Protein AF-A0A969VRT8-F1 (afdb_monomer)

Structure (mmCIF, N/CA/C/O backbone):
data_AF-A0A969VRT8-F1
#
_entry.id   AF-A0A969VRT8-F1
#
loop_
_atom_site.group_PDB
_atom_site.id
_atom_site.type_symbol
_atom_site.label_atom_id
_atom_site.label_alt_id
_atom_site.label_comp_id
_atom_site.label_asym_id
_atom_site.label_entity_id
_atom_site.label_seq_id
_atom_site.pdbx_PDB_ins_code
_atom_site.Cartn_x
_atom_site.Cartn_y
_atom_site.Cartn_z
_atom_site.occupancy
_atom_site.B_iso_or_equiv
_atom_site.auth_seq_id
_atom_site.auth_comp_id
_atom_site.auth_asym_id
_atom_site.auth_atom_id
_atom_site.pdbx_PDB_model_num
ATOM 1 N N . MET A 1 1 ? 3.383 -35.081 -17.272 1.00 32.47 1 MET A N 1
ATOM 2 C CA . MET A 1 1 ? 4.482 -34.788 -16.328 1.00 32.47 1 MET A CA 1
ATOM 3 C C . MET A 1 1 ? 4.441 -33.289 -16.042 1.00 32.47 1 MET A C 1
ATOM 5 O O . MET A 1 1 ? 4.721 -32.514 -16.944 1.00 32.47 1 MET A O 1
ATOM 9 N N . ARG A 1 2 ? 3.941 -32.863 -14.875 1.00 34.00 2 ARG A N 1
ATOM 10 C CA . ARG A 1 2 ? 3.867 -31.440 -14.493 1.00 34.00 2 ARG A CA 1
ATOM 11 C C . ARG A 1 2 ? 5.159 -31.090 -13.755 1.00 34.00 2 ARG A C 1
ATOM 13 O O . ARG A 1 2 ? 5.357 -31.563 -12.642 1.00 34.00 2 ARG A O 1
ATOM 20 N N . SER A 1 3 ? 6.045 -30.322 -14.385 1.00 33.59 3 SER A N 1
ATOM 21 C CA . SER A 1 3 ? 7.252 -29.800 -13.741 1.00 33.59 3 SER A CA 1
ATOM 22 C C . SER A 1 3 ? 6.872 -28.632 -12.835 1.00 33.59 3 SER A C 1
ATOM 24 O O . SER A 1 3 ? 6.578 -27.529 -13.295 1.00 33.59 3 SER A O 1
ATOM 26 N N . GLN A 1 4 ? 6.839 -28.907 -11.539 1.00 39.00 4 GLN A N 1
ATOM 27 C CA . GLN A 1 4 ? 6.718 -27.924 -10.476 1.00 39.00 4 GLN A CA 1
ATOM 28 C C . GLN A 1 4 ? 8.102 -27.272 -10.304 1.00 39.00 4 GLN A C 1
ATOM 30 O O . GLN A 1 4 ? 9.037 -27.941 -9.876 1.00 39.00 4 GLN A O 1
ATOM 35 N N . PHE A 1 5 ? 8.259 -25.995 -10.665 1.00 33.94 5 PHE A N 1
ATOM 36 C CA . PHE A 1 5 ? 9.435 -25.189 -10.307 1.00 33.94 5 PHE A CA 1
ATOM 37 C C . PHE A 1 5 ? 9.037 -24.238 -9.166 1.00 33.94 5 PHE A C 1
ATOM 39 O O . PHE A 1 5 ? 8.479 -23.180 -9.450 1.00 33.94 5 PHE A O 1
ATOM 46 N N . PRO A 1 6 ? 9.260 -24.572 -7.877 1.00 44.91 6 PRO A N 1
ATOM 47 C CA . PRO A 1 6 ? 8.555 -23.879 -6.799 1.00 44.91 6 PRO A CA 1
ATOM 48 C C . PRO A 1 6 ? 9.265 -22.653 -6.194 1.00 44.91 6 PRO A C 1
ATOM 50 O O . PRO A 1 6 ? 8.789 -22.169 -5.180 1.00 44.91 6 PRO A O 1
ATOM 53 N N . HIS A 1 7 ? 10.384 -22.135 -6.727 1.00 42.50 7 HIS A N 1
ATOM 54 C CA . HIS A 1 7 ? 11.169 -21.114 -5.988 1.00 42.50 7 HIS A CA 1
ATOM 55 C C . HIS A 1 7 ? 11.740 -19.935 -6.808 1.00 42.50 7 HIS A C 1
ATOM 57 O O . HIS A 1 7 ? 12.296 -19.011 -6.222 1.00 42.50 7 HIS A O 1
ATOM 63 N N . ALA A 1 8 ? 11.585 -19.905 -8.139 1.00 48.16 8 ALA A N 1
ATOM 64 C CA . ALA A 1 8 ? 12.187 -18.861 -8.989 1.00 48.16 8 ALA A CA 1
ATOM 65 C C . ALA A 1 8 ? 11.243 -17.698 -9.361 1.00 48.16 8 ALA A C 1
ATOM 67 O O . ALA A 1 8 ? 11.710 -16.644 -9.791 1.00 48.16 8 ALA A O 1
ATOM 68 N N . ALA A 1 9 ? 9.926 -17.868 -9.200 1.00 56.84 9 ALA A N 1
ATOM 69 C CA . ALA A 1 9 ? 8.931 -16.934 -9.737 1.00 56.84 9 ALA A CA 1
ATOM 70 C C . ALA A 1 9 ? 9.034 -15.517 -9.133 1.00 56.84 9 ALA A C 1
ATOM 72 O O . ALA A 1 9 ? 8.934 -14.541 -9.870 1.00 56.84 9 ALA A O 1
ATOM 73 N N . GLY A 1 10 ? 9.333 -15.422 -7.829 1.00 59.56 10 GLY A N 1
ATOM 74 C CA . GLY A 1 10 ? 9.473 -14.162 -7.085 1.00 59.56 10 GLY A CA 1
ATOM 75 C C . GLY A 1 10 ? 10.577 -13.232 -7.587 1.00 59.56 10 GLY A C 1
ATOM 76 O O . GLY A 1 10 ? 10.382 -12.030 -7.763 1.00 59.56 10 GLY A O 1
ATOM 77 N N . TYR A 1 11 ? 11.754 -13.809 -7.827 1.00 67.56 11 TYR A N 1
ATOM 78 C CA . TYR A 1 11 ? 12.948 -13.071 -8.237 1.00 67.56 11 TYR A CA 1
ATOM 79 C C . TYR A 1 11 ? 12.983 -12.809 -9.744 1.00 67.56 11 TYR A C 1
ATOM 81 O O . TYR A 1 11 ? 13.504 -11.784 -10.171 1.00 67.56 11 TYR A O 1
ATOM 89 N N . ALA A 1 12 ? 12.419 -13.703 -10.564 1.00 70.44 12 ALA A N 1
ATOM 90 C CA . ALA A 1 12 ? 12.396 -13.528 -12.015 1.00 70.44 12 ALA A CA 1
ATOM 91 C C . ALA A 1 12 ? 11.570 -12.300 -12.433 1.00 70.44 12 ALA A C 1
ATOM 93 O O . ALA A 1 12 ? 12.048 -11.486 -13.223 1.00 70.44 12 ALA A O 1
ATOM 94 N N . ALA A 1 13 ? 10.372 -12.132 -11.859 1.00 77.38 13 ALA A N 1
ATOM 95 C CA . ALA A 1 13 ? 9.522 -10.973 -12.129 1.00 77.38 13 ALA A CA 1
ATOM 96 C C . ALA A 1 13 ? 10.169 -9.667 -11.640 1.00 77.38 13 ALA A C 1
ATOM 98 O O . ALA A 1 13 ? 10.204 -8.681 -12.374 1.00 77.38 13 ALA A O 1
ATOM 99 N N . GLY A 1 14 ? 10.758 -9.675 -10.440 1.00 77.19 14 GLY A N 1
ATOM 100 C CA . GLY A 1 14 ? 11.454 -8.503 -9.910 1.00 77.19 14 GLY A CA 1
ATOM 101 C C . GLY A 1 14 ? 12.690 -8.101 -10.719 1.00 77.19 14 GLY A C 1
ATOM 102 O O . GLY A 1 14 ? 12.876 -6.922 -11.018 1.00 77.19 14 GLY A O 1
ATOM 103 N N . ASN A 1 15 ? 13.496 -9.072 -11.161 1.00 74.44 15 ASN A N 1
ATOM 104 C CA . ASN A 1 15 ? 14.657 -8.818 -12.018 1.00 74.44 15 ASN A CA 1
ATOM 105 C C . ASN A 1 15 ? 14.256 -8.277 -13.393 1.00 74.44 15 ASN A C 1
ATOM 107 O O . ASN A 1 15 ? 14.921 -7.380 -13.911 1.00 74.44 15 ASN A O 1
ATOM 111 N N . LEU A 1 16 ? 13.162 -8.789 -13.965 1.00 76.56 16 LEU A N 1
ATOM 112 C CA . LEU A 1 16 ? 12.609 -8.269 -15.211 1.00 76.56 16 LEU A CA 1
ATOM 113 C C . LEU A 1 16 ? 12.204 -6.801 -15.047 1.00 76.56 16 LEU A C 1
ATOM 115 O O . L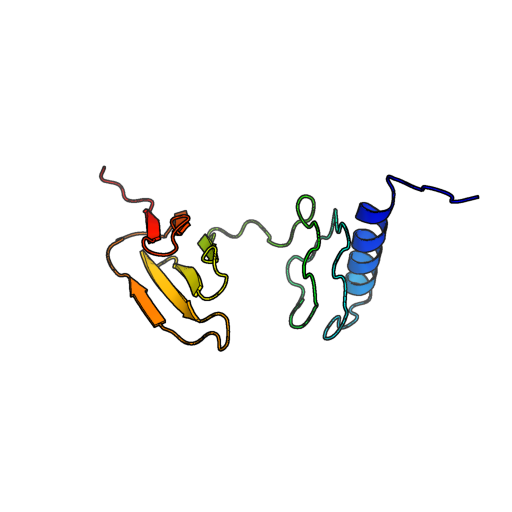EU A 1 16 ? 12.627 -5.966 -15.840 1.00 76.56 16 LEU A O 1
ATOM 119 N N . ILE A 1 17 ? 11.461 -6.469 -13.990 1.00 78.00 17 ILE A N 1
ATOM 120 C CA . ILE A 1 17 ? 11.042 -5.088 -13.711 1.00 78.00 17 ILE A CA 1
ATOM 121 C C . ILE A 1 17 ? 12.258 -4.170 -13.515 1.00 78.00 17 ILE A C 1
ATOM 123 O O . ILE A 1 17 ? 12.313 -3.102 -14.121 1.00 78.00 17 ILE A O 1
ATOM 127 N N . ASN A 1 18 ? 13.270 -4.595 -12.751 1.00 75.69 18 ASN A N 1
ATOM 128 C CA . ASN A 1 18 ? 14.505 -3.822 -12.564 1.00 75.69 18 ASN A CA 1
ATOM 129 C C . ASN A 1 18 ? 15.233 -3.550 -13.889 1.00 75.69 18 ASN A C 1
ATOM 131 O O . ASN A 1 18 ? 15.731 -2.444 -14.102 1.00 75.69 18 ASN A O 1
ATOM 135 N N . LEU A 1 19 ? 15.288 -4.536 -14.790 1.00 74.94 19 LEU A N 1
ATOM 136 C CA . LEU A 1 19 ? 15.903 -4.366 -16.105 1.00 74.94 19 LEU A CA 1
ATOM 137 C C . LEU A 1 19 ? 15.116 -3.368 -16.961 1.00 74.94 19 LEU A C 1
ATOM 139 O O . LEU A 1 19 ? 15.715 -2.480 -17.562 1.00 74.94 19 LEU A O 1
ATOM 143 N N . LEU A 1 20 ? 13.784 -3.468 -16.988 1.00 79.81 20 LEU A N 1
ATOM 144 C CA . LEU A 1 20 ? 12.933 -2.525 -17.722 1.00 79.81 20 LEU A CA 1
ATOM 145 C C . LEU A 1 20 ? 13.103 -1.089 -17.194 1.00 79.81 20 LEU A C 1
ATOM 147 O O . LEU A 1 20 ? 13.217 -0.149 -17.982 1.00 79.81 20 LEU A O 1
ATOM 151 N N . ILE A 1 21 ? 13.223 -0.939 -15.872 1.00 77.81 21 ILE A N 1
ATOM 152 C CA . ILE A 1 21 ? 13.547 0.328 -15.206 1.00 77.81 21 ILE A CA 1
ATOM 153 C C . ILE A 1 21 ? 14.920 0.862 -15.653 1.00 77.81 21 ILE A C 1
ATOM 155 O O . ILE A 1 21 ? 15.024 2.029 -16.033 1.00 77.81 21 ILE A O 1
ATOM 159 N N . GLN A 1 22 ? 15.973 0.033 -15.653 1.00 71.12 22 GLN A N 1
ATOM 160 C CA . GLN A 1 22 ? 17.316 0.437 -16.107 1.00 71.12 22 GLN A CA 1
ATOM 161 C C . GLN A 1 22 ? 17.336 0.853 -17.581 1.00 71.12 22 GLN A C 1
ATOM 163 O O . GLN A 1 22 ? 18.045 1.789 -17.955 1.00 71.12 22 GLN A O 1
ATOM 168 N N . LEU A 1 23 ? 16.530 0.185 -18.406 1.00 74.44 23 LEU A N 1
ATOM 169 C CA . LEU A 1 23 ? 16.345 0.505 -19.820 1.00 74.44 23 LEU A CA 1
ATOM 170 C C . LEU A 1 23 ? 15.459 1.742 -20.048 1.00 74.44 23 LEU A C 1
ATOM 172 O O . LEU A 1 23 ? 15.287 2.147 -21.196 1.00 74.44 23 LEU A O 1
ATOM 176 N N . LYS A 1 24 ? 14.933 2.363 -18.981 1.00 78.94 24 LYS A N 1
ATOM 177 C CA . LYS A 1 24 ? 14.020 3.517 -19.025 1.00 78.94 24 LYS A CA 1
ATOM 178 C C . LYS A 1 24 ? 12.763 3.251 -19.861 1.00 78.94 24 LYS A C 1
ATOM 180 O O . LYS A 1 24 ? 12.259 4.154 -20.527 1.00 78.94 24 LYS A O 1
ATOM 185 N N . ILE A 1 25 ? 12.279 2.012 -19.839 1.00 77.00 25 ILE A N 1
ATOM 186 C CA . ILE A 1 25 ? 11.033 1.629 -20.501 1.00 77.00 25 ILE A CA 1
ATOM 187 C C . ILE A 1 25 ? 9.866 2.139 -19.655 1.00 77.00 25 ILE A C 1
ATOM 189 O O . ILE A 1 25 ? 9.840 1.934 -18.441 1.00 77.00 25 ILE A O 1
ATOM 193 N N . ASP A 1 26 ? 8.909 2.802 -20.300 1.00 82.00 26 ASP A N 1
ATOM 194 C CA . ASP A 1 26 ? 7.651 3.172 -19.659 1.00 82.00 26 ASP A CA 1
ATOM 195 C C . ASP A 1 26 ? 6.827 1.907 -19.394 1.00 82.00 26 ASP A C 1
ATOM 197 O O . ASP A 1 26 ? 6.525 1.142 -20.310 1.00 82.00 26 ASP A O 1
ATOM 201 N N . LEU A 1 27 ? 6.503 1.676 -18.124 1.00 80.62 27 LEU A N 1
ATOM 202 C CA . LEU A 1 27 ? 5.756 0.503 -17.679 1.00 80.62 27 LEU A CA 1
ATOM 20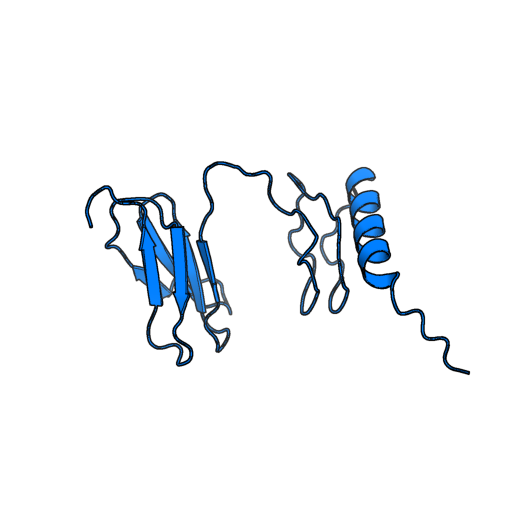3 C C . LEU A 1 27 ? 4.240 0.742 -17.677 1.00 80.62 27 LEU A C 1
ATOM 205 O O . LEU A 1 27 ? 3.488 -0.153 -17.295 1.00 80.62 27 LEU A O 1
ATOM 209 N N . ASN A 1 28 ? 3.761 1.920 -18.084 1.00 83.50 28 ASN A N 1
ATOM 210 C CA . ASN A 1 28 ? 2.333 2.216 -18.108 1.00 83.50 28 ASN A CA 1
ATOM 211 C C . ASN A 1 28 ? 1.541 1.157 -18.905 1.00 83.50 28 ASN A C 1
ATOM 213 O O . ASN A 1 28 ? 1.865 0.845 -20.050 1.00 83.50 28 ASN A O 1
ATOM 217 N N . GLY A 1 29 ? 0.509 0.578 -18.283 1.00 77.94 29 GLY A N 1
ATOM 218 C CA . GLY A 1 29 ? -0.320 -0.465 -18.892 1.00 77.94 29 GLY A CA 1
ATOM 219 C C . GLY A 1 29 ? 0.246 -1.888 -18.803 1.00 77.94 29 GLY A C 1
ATOM 220 O O . GLY A 1 29 ? -0.414 -2.817 -19.265 1.00 77.94 29 GLY A O 1
ATOM 221 N N . TYR A 1 30 ? 1.424 -2.092 -18.201 1.00 82.25 30 TYR A N 1
ATOM 222 C CA . TYR A 1 30 ? 1.957 -3.433 -17.955 1.00 82.25 30 TYR A CA 1
ATOM 223 C C . TYR A 1 30 ? 1.208 -4.123 -16.811 1.00 82.25 30 TYR A C 1
ATOM 225 O O . TYR A 1 30 ? 0.882 -3.507 -15.792 1.00 82.25 30 TYR A O 1
ATOM 233 N N . ASP A 1 31 ? 0.978 -5.427 -16.972 1.00 81.75 31 ASP A N 1
ATOM 234 C CA . ASP A 1 31 ? 0.302 -6.265 -15.986 1.00 81.75 31 ASP A CA 1
ATOM 235 C C . ASP A 1 31 ? 1.267 -7.260 -15.335 1.00 81.75 31 ASP A C 1
ATOM 237 O O . ASP A 1 31 ? 1.814 -8.146 -15.993 1.00 81.75 31 ASP A O 1
ATOM 241 N N . PHE A 1 32 ? 1.461 -7.104 -14.027 1.00 84.00 32 PHE A N 1
ATOM 242 C CA . PHE A 1 32 ? 2.234 -8.000 -13.174 1.00 84.00 32 PHE A CA 1
ATOM 243 C C . PHE A 1 32 ? 1.375 -8.609 -12.055 1.00 84.00 32 PHE A C 1
ATOM 245 O O . PHE A 1 32 ? 1.910 -8.974 -11.005 1.00 84.00 32 PHE A O 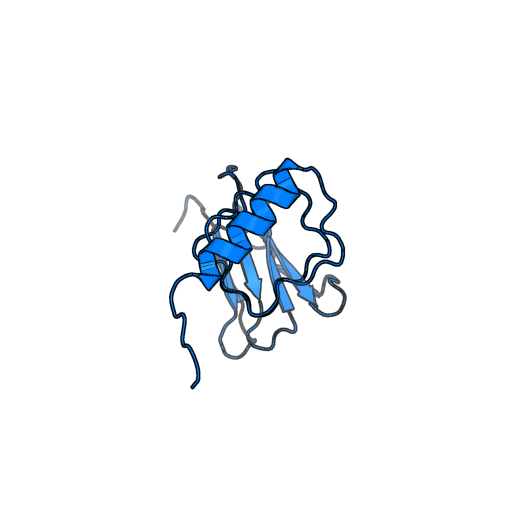1
ATOM 252 N N . SER A 1 33 ? 0.055 -8.695 -12.242 1.00 78.50 33 SER A N 1
ATOM 253 C CA . SER A 1 33 ? -0.867 -9.300 -11.278 1.00 78.50 33 SER A CA 1
ATOM 254 C C . SER A 1 33 ? -0.561 -10.780 -11.009 1.00 78.50 33 SER A C 1
ATOM 256 O O . SER A 1 33 ? -0.047 -11.497 -11.868 1.00 78.50 33 SER A O 1
ATOM 258 N N . TYR A 1 34 ? -0.874 -11.249 -9.798 1.00 78.94 34 TYR A N 1
ATOM 259 C CA . TYR A 1 34 ? -0.669 -12.635 -9.336 1.00 78.94 34 TYR A CA 1
ATOM 260 C C . TYR A 1 34 ? 0.786 -13.133 -9.336 1.00 78.94 34 TYR A C 1
ATOM 262 O O . TYR A 1 34 ? 1.034 -14.336 -9.206 1.00 78.94 34 TYR A O 1
ATOM 270 N N . LEU A 1 35 ? 1.763 -12.234 -9.462 1.00 81.50 35 LEU A N 1
ATOM 271 C CA . LEU A 1 35 ? 3.177 -12.584 -9.394 1.00 81.50 35 LEU A CA 1
ATOM 272 C C . LEU A 1 35 ? 3.722 -12.330 -7.992 1.00 81.50 35 LEU A C 1
ATOM 274 O O . LEU A 1 35 ? 3.435 -11.317 -7.359 1.00 81.50 35 LEU A O 1
ATOM 278 N N . SER A 1 36 ? 4.587 -13.218 -7.515 1.00 81.62 36 SER A N 1
ATOM 279 C CA . SER A 1 36 ? 5.541 -12.815 -6.487 1.00 81.62 36 SER A CA 1
ATOM 280 C C . SER A 1 36 ? 6.556 -11.884 -7.151 1.00 81.62 36 SER A C 1
ATOM 282 O O . SER A 1 36 ? 7.131 -12.230 -8.181 1.00 81.62 36 SER A O 1
ATOM 284 N N . ILE A 1 37 ? 6.748 -10.692 -6.597 1.00 82.00 37 ILE A N 1
ATOM 285 C CA . ILE A 1 37 ? 7.623 -9.653 -7.141 1.00 82.00 37 ILE A CA 1
ATOM 286 C C . ILE A 1 37 ? 8.528 -9.190 -6.013 1.00 82.00 37 ILE A C 1
ATOM 288 O O . ILE A 1 37 ? 8.161 -8.375 -5.161 1.00 82.00 37 ILE A O 1
ATOM 292 N N . TRP A 1 38 ? 9.732 -9.739 -5.996 1.00 82.88 38 TRP A N 1
ATOM 293 C CA . TRP A 1 38 ? 10.704 -9.517 -4.935 1.00 82.88 38 TRP A CA 1
ATOM 294 C C . TRP A 1 38 ? 11.934 -8.790 -5.469 1.00 82.88 38 TRP A C 1
ATOM 296 O O . TRP A 1 38 ? 12.296 -8.952 -6.631 1.00 82.88 38 TRP A O 1
ATOM 306 N N . GLN A 1 39 ? 12.603 -8.0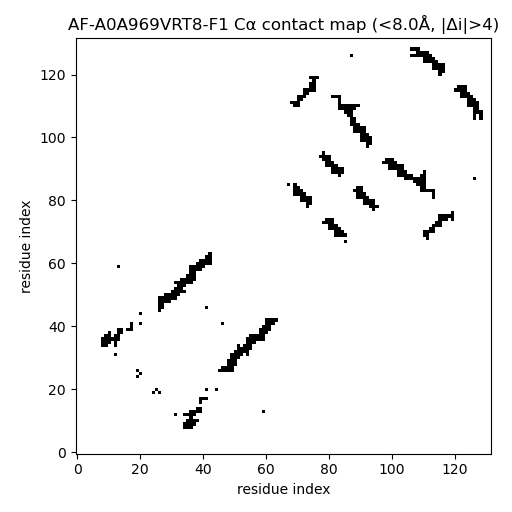26 -4.602 1.00 75.75 39 GLN A N 1
ATOM 307 C CA . GLN A 1 39 ? 13.850 -7.328 -4.918 1.00 75.75 39 GLN A CA 1
ATOM 308 C C . GLN A 1 39 ? 13.723 -6.273 -6.037 1.00 75.75 39 GLN A C 1
ATOM 310 O O . GLN A 1 39 ? 14.702 -5.950 -6.709 1.00 75.75 39 GLN A O 1
ATOM 315 N N . VAL A 1 40 ? 12.535 -5.698 -6.237 1.00 78.12 40 VAL A N 1
ATOM 316 C CA . VAL A 1 40 ? 12.389 -4.497 -7.072 1.00 78.12 40 VAL A CA 1
ATOM 317 C C . VAL A 1 40 ? 12.933 -3.286 -6.316 1.00 78.12 40 VAL A C 1
ATOM 319 O O . VAL A 1 40 ? 12.590 -3.084 -5.149 1.00 78.12 40 VAL A O 1
ATOM 322 N N . TYR A 1 41 ? 13.763 -2.487 -6.989 1.00 69.31 41 TYR A N 1
ATOM 323 C CA . TYR A 1 41 ? 14.263 -1.199 -6.504 1.00 69.31 41 TYR A CA 1
ATOM 324 C C . TYR A 1 41 ? 13.719 -0.091 -7.407 1.00 69.31 41 TYR A C 1
ATOM 326 O O . TYR A 1 41 ? 14.343 0.289 -8.394 1.00 69.31 41 TYR A O 1
ATOM 334 N N . SER A 1 42 ? 12.535 0.423 -7.083 1.00 64.19 42 SER A N 1
ATOM 335 C CA . SER A 1 42 ? 11.814 1.387 -7.930 1.00 64.19 42 SER A CA 1
ATOM 336 C C . SER A 1 42 ? 11.894 2.829 -7.416 1.00 64.19 42 SER A C 1
ATOM 338 O O . SER A 1 42 ? 11.049 3.664 -7.749 1.00 64.19 42 SER A O 1
ATOM 340 N N . ILE A 1 43 ? 12.883 3.136 -6.575 1.00 63.31 43 ILE A N 1
ATOM 341 C CA . ILE A 1 43 ? 13.045 4.458 -5.959 1.00 63.31 43 ILE A CA 1
ATOM 342 C C . ILE A 1 43 ? 13.183 5.518 -7.064 1.00 63.31 43 ILE A C 1
ATOM 344 O O . ILE A 1 43 ? 14.121 5.479 -7.855 1.00 63.31 43 ILE A O 1
ATOM 348 N N . GLY A 1 44 ? 12.241 6.466 -7.117 1.00 60.00 44 GLY A N 1
ATOM 349 C CA . GLY A 1 44 ? 12.234 7.548 -8.109 1.00 60.00 44 GLY A CA 1
ATOM 350 C C . GLY A 1 44 ? 11.714 7.167 -9.502 1.00 60.00 44 GLY A C 1
ATOM 351 O O . GLY A 1 44 ? 11.852 7.963 -10.428 1.00 60.00 44 GLY A O 1
ATOM 352 N N . THR A 1 45 ? 11.110 5.985 -9.671 1.00 64.38 45 THR A N 1
ATOM 353 C CA . THR A 1 45 ? 10.492 5.570 -10.944 1.00 64.38 45 THR A CA 1
ATOM 354 C C . THR A 1 45 ? 8.982 5.749 -10.941 1.00 64.38 45 THR A C 1
ATOM 356 O O . THR A 1 45 ? 8.310 5.534 -9.933 1.00 64.38 45 THR A O 1
ATOM 359 N N . ASN A 1 46 ? 8.444 6.144 -12.094 1.00 66.69 46 ASN A N 1
ATOM 360 C CA . ASN A 1 46 ? 7.011 6.271 -12.283 1.00 66.69 46 ASN A CA 1
ATOM 361 C C . ASN A 1 46 ? 6.410 4.892 -12.595 1.00 66.69 46 ASN A C 1
ATOM 363 O O . ASN A 1 46 ? 6.551 4.395 -13.707 1.00 66.69 46 ASN A O 1
ATOM 367 N N . LEU A 1 47 ? 5.750 4.280 -11.610 1.00 73.62 47 LEU A N 1
ATOM 368 C CA . LEU A 1 47 ? 4.996 3.028 -11.773 1.00 73.62 47 LEU A CA 1
ATOM 369 C C . LEU A 1 47 ? 3.493 3.276 -11.995 1.00 73.62 47 LEU A C 1
ATOM 371 O O . LEU A 1 47 ? 2.665 2.390 -11.784 1.00 73.62 47 LEU A O 1
ATOM 375 N N . HIS A 1 48 ? 3.113 4.499 -12.366 1.00 72.56 48 HIS A N 1
ATOM 376 C CA . HIS A 1 48 ? 1.718 4.853 -12.575 1.00 72.56 48 HIS A CA 1
ATOM 377 C C . HIS A 1 48 ? 1.089 4.006 -13.691 1.00 72.56 48 HIS A C 1
ATOM 379 O O . HIS A 1 48 ? 1.613 3.925 -14.803 1.00 72.56 48 HIS A O 1
ATOM 385 N N . GLY A 1 49 ? -0.069 3.405 -13.404 1.00 70.44 49 GLY A N 1
ATOM 386 C CA . GLY A 1 49 ? -0.804 2.564 -14.354 1.00 70.44 49 GLY A CA 1
ATOM 387 C C . GLY A 1 49 ? -0.222 1.163 -14.560 1.00 70.44 49 GLY A C 1
ATOM 388 O O . GLY A 1 49 ? -0.613 0.494 -15.511 1.00 70.44 49 GLY A O 1
ATOM 389 N N . VAL A 1 50 ? 0.696 0.721 -13.696 1.00 80.62 50 VAL A N 1
ATOM 390 C CA . VAL A 1 50 ? 1.168 -0.668 -13.656 1.00 80.62 50 VAL A CA 1
ATOM 391 C C . VAL A 1 50 ? 0.244 -1.488 -12.754 1.00 80.62 50 VAL A C 1
ATOM 393 O O . VAL A 1 50 ? -0.029 -1.093 -11.617 1.00 80.62 50 VAL A O 1
ATOM 396 N 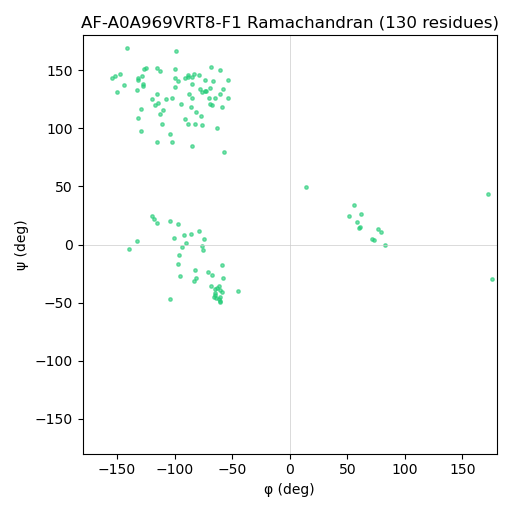N . ASN A 1 51 ? -0.242 -2.631 -13.237 1.00 77.31 51 ASN A N 1
ATOM 397 C CA . ASN A 1 51 ? -1.112 -3.503 -12.450 1.00 77.31 51 ASN A CA 1
ATOM 398 C C . ASN A 1 51 ? -0.287 -4.469 -11.583 1.00 77.31 51 ASN A C 1
ATOM 400 O O . ASN A 1 51 ? 0.436 -5.316 -12.099 1.00 77.31 51 ASN A O 1
ATOM 404 N N . PHE A 1 52 ? -0.443 -4.372 -10.261 1.00 81.50 52 PHE A N 1
ATOM 405 C CA . PHE A 1 52 ? 0.158 -5.280 -9.273 1.00 81.50 52 PHE A CA 1
ATOM 406 C C . PHE A 1 52 ? -0.900 -6.032 -8.445 1.00 81.50 52 PHE A C 1
ATOM 408 O O . PHE A 1 52 ? -0.638 -6.451 -7.316 1.00 81.50 52 PHE A O 1
ATOM 415 N N . ALA A 1 53 ? -2.129 -6.160 -8.956 1.00 75.00 53 ALA A N 1
ATOM 416 C CA . ALA A 1 53 ? -3.223 -6.783 -8.217 1.00 75.00 53 ALA A CA 1
ATOM 417 C C . ALA A 1 53 ? -2.885 -8.225 -7.804 1.00 75.00 53 ALA A C 1
ATOM 419 O O . ALA A 1 53 ? -2.431 -9.029 -8.615 1.00 75.00 53 ALA A O 1
ATOM 420 N N . ASN A 1 54 ? -3.159 -8.574 -6.545 1.00 75.62 54 ASN A N 1
ATOM 421 C CA . ASN A 1 54 ? -2.906 -9.908 -5.983 1.00 75.62 54 ASN A CA 1
ATOM 422 C C . ASN A 1 54 ? -1.434 -10.366 -6.042 1.00 75.62 54 ASN A C 1
ATOM 424 O O . ASN A 1 54 ? -1.161 -11.563 -5.947 1.00 75.62 54 ASN A O 1
ATOM 428 N N . SER A 1 55 ? -0.491 -9.437 -6.206 1.00 79.44 55 SER A N 1
ATOM 429 C CA . SER A 1 55 ? 0.940 -9.735 -6.267 1.00 79.44 55 SER A CA 1
ATOM 430 C C . SER A 1 55 ? 1.588 -9.668 -4.887 1.00 79.44 55 SER A C 1
ATOM 432 O O . SER A 1 55 ? 1.261 -8.810 -4.066 1.00 79.44 55 SER A O 1
ATOM 434 N N . ASP A 1 56 ? 2.540 -10.563 -4.630 1.00 79.25 56 ASP A N 1
ATOM 435 C CA . ASP A 1 56 ? 3.318 -10.551 -3.390 1.00 79.25 56 ASP A CA 1
ATOM 436 C C . ASP A 1 56 ? 4.554 -9.661 -3.549 1.00 79.25 56 ASP A C 1
ATOM 438 O O . ASP A 1 56 ? 5.551 -10.052 -4.155 1.00 79.25 56 ASP A O 1
ATOM 442 N N . LEU A 1 57 ? 4.478 -8.466 -2.966 1.00 80.25 57 LEU A N 1
ATOM 443 C CA . LEU A 1 57 ? 5.512 -7.431 -2.998 1.00 80.25 57 LEU A CA 1
ATOM 444 C C . LEU A 1 57 ? 6.360 -7.381 -1.716 1.00 80.25 57 LEU A C 1
ATOM 446 O O . LEU A 1 57 ? 7.193 -6.487 -1.568 1.00 80.25 57 LEU A O 1
ATOM 450 N N . SER A 1 58 ? 6.166 -8.322 -0.784 1.00 78.38 58 SER A N 1
ATOM 451 C CA . SER A 1 58 ? 6.680 -8.254 0.597 1.00 78.38 58 SER A CA 1
ATOM 452 C C . SER A 1 58 ? 8.204 -8.125 0.731 1.00 78.38 58 SER A C 1
ATOM 454 O O . SER A 1 58 ? 8.696 -7.729 1.786 1.00 78.38 58 SER A O 1
ATOM 456 N N . LYS A 1 59 ? 8.960 -8.440 -0.327 1.00 77.69 59 LYS A N 1
ATOM 457 C CA . LYS A 1 59 ? 10.432 -8.369 -0.365 1.00 77.69 59 LYS A CA 1
ATOM 458 C C . LYS A 1 59 ? 10.977 -7.341 -1.361 1.00 77.69 59 LYS A C 1
ATOM 460 O O . LYS A 1 59 ? 12.126 -7.457 -1.786 1.00 77.69 59 LYS A O 1
ATOM 465 N N . SER A 1 60 ? 10.164 -6.384 -1.788 1.00 75.81 60 SER A N 1
ATOM 466 C CA . SER A 1 60 ? 10.558 -5.322 -2.720 1.00 75.81 60 SER A CA 1
ATOM 467 C C . SER A 1 60 ? 10.562 -3.957 -2.033 1.00 75.81 60 SER A C 1
ATOM 469 O O . SER A 1 60 ? 9.803 -3.723 -1.094 1.00 75.81 60 SER A O 1
ATOM 471 N N . VAL A 1 61 ? 11.435 -3.055 -2.489 1.00 69.19 61 VAL A N 1
ATOM 472 C CA . VAL A 1 61 ? 11.626 -1.725 -1.896 1.00 69.19 61 VAL A CA 1
ATOM 473 C C . VAL A 1 61 ? 11.106 -0.666 -2.863 1.00 69.19 61 VAL A C 1
ATOM 475 O O . VAL A 1 61 ? 11.754 -0.326 -3.853 1.00 69.19 61 VAL A O 1
ATOM 478 N N . PHE A 1 62 ? 9.925 -0.133 -2.551 1.00 64.38 62 PHE A N 1
ATOM 479 C CA . PHE A 1 62 ? 9.248 0.878 -3.372 1.00 64.38 62 PHE A CA 1
ATOM 480 C C . PHE A 1 62 ? 9.485 2.316 -2.905 1.00 64.38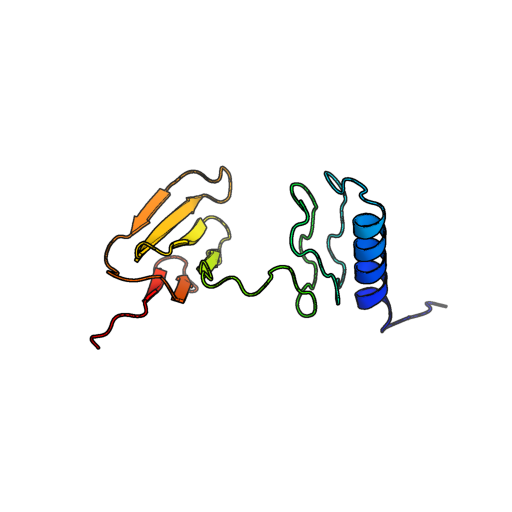 62 PHE A C 1
ATOM 482 O O . PHE A 1 62 ? 9.141 3.257 -3.616 1.00 64.38 62 PHE A O 1
ATOM 489 N N . THR A 1 63 ? 10.093 2.510 -1.734 1.00 53.22 63 THR A N 1
ATOM 490 C CA . THR A 1 63 ? 10.353 3.835 -1.169 1.00 53.22 63 THR A CA 1
ATOM 491 C C . THR A 1 63 ? 11.796 3.923 -0.680 1.00 53.22 63 THR A C 1
ATOM 493 O O . THR A 1 63 ? 12.302 3.032 -0.003 1.00 53.22 63 THR A O 1
ATOM 496 N N . SER A 1 64 ? 12.492 5.009 -1.027 1.00 44.97 64 SER A N 1
ATOM 497 C CA . SER A 1 64 ? 13.608 5.464 -0.199 1.00 44.97 64 SER A CA 1
ATOM 498 C C . SER A 1 64 ? 13.001 5.986 1.089 1.00 44.97 64 SER A C 1
ATOM 500 O O . SER A 1 64 ? 12.027 6.731 1.019 1.00 44.97 64 SER A O 1
ATOM 502 N N . ASN A 1 65 ? 13.569 5.618 2.229 1.00 45.88 65 ASN A N 1
ATOM 503 C CA . ASN A 1 65 ? 13.166 6.050 3.564 1.00 45.88 65 ASN A CA 1
ATOM 504 C C . ASN A 1 65 ? 13.209 7.590 3.668 1.00 45.88 65 ASN A C 1
ATOM 506 O O . ASN A 1 65 ? 14.174 8.169 4.157 1.00 45.88 65 ASN A O 1
ATOM 510 N N . SER A 1 66 ? 12.195 8.279 3.154 1.00 40.88 66 SER A N 1
ATOM 511 C CA . SER A 1 66 ? 12.104 9.732 3.149 1.00 40.88 66 SER A CA 1
ATOM 512 C C . SER A 1 66 ? 11.151 10.130 4.262 1.00 40.88 66 SER A C 1
ATOM 514 O O . SER A 1 66 ? 9.950 10.162 4.035 1.00 40.88 66 SER A O 1
ATOM 516 N N . ASN A 1 67 ? 11.699 10.316 5.467 1.00 44.66 67 ASN A N 1
ATOM 517 C CA . ASN A 1 67 ? 11.228 11.130 6.603 1.00 44.66 67 ASN A CA 1
ATOM 518 C C . ASN A 1 67 ? 9.772 11.656 6.600 1.00 44.66 67 ASN A C 1
ATOM 520 O O . ASN A 1 67 ? 9.511 12.829 6.839 1.00 44.66 67 ASN A O 1
ATOM 524 N N . GLY A 1 68 ? 8.809 10.783 6.344 1.00 53.62 68 GLY A N 1
ATOM 525 C CA . GLY A 1 68 ? 7.508 11.222 5.870 1.00 53.62 68 GLY A CA 1
ATOM 526 C C . GLY A 1 68 ? 6.630 10.054 5.466 1.00 53.62 68 GLY A C 1
ATOM 527 O O . GLY A 1 68 ? 6.022 10.071 4.398 1.00 53.62 68 GLY A O 1
ATOM 528 N N . ALA A 1 69 ? 6.629 9.001 6.282 1.00 52.00 69 ALA A N 1
ATOM 529 C CA . ALA A 1 69 ? 5.757 7.863 6.064 1.00 52.00 69 ALA A CA 1
ATOM 530 C C . ALA A 1 69 ? 4.301 8.332 6.182 1.00 52.00 69 ALA A C 1
ATOM 532 O O . ALA A 1 69 ? 3.785 8.523 7.278 1.00 52.00 69 ALA A O 1
ATOM 533 N N . MET A 1 70 ? 3.651 8.545 5.039 1.00 65.75 70 MET A N 1
ATOM 534 C CA . MET A 1 70 ? 2.201 8.663 4.984 1.00 65.75 70 MET A CA 1
ATOM 535 C C . MET A 1 70 ? 1.629 7.288 5.322 1.00 65.75 70 MET A C 1
ATOM 537 O O . MET A 1 70 ? 1.937 6.301 4.651 1.00 65.75 70 MET A O 1
ATOM 541 N N . SER A 1 71 ? 0.839 7.205 6.389 1.00 74.06 71 SER A N 1
ATOM 542 C CA . SER A 1 71 ? 0.159 5.961 6.739 1.00 74.06 71 SER A CA 1
ATOM 543 C C . SER A 1 71 ? -1.054 5.772 5.832 1.00 74.06 71 SER A C 1
ATOM 545 O O . SER A 1 71 ? -1.814 6.715 5.628 1.00 74.06 71 SER A O 1
ATOM 547 N N . VAL A 1 72 ? -1.252 4.573 5.283 1.00 82.00 72 VAL A N 1
ATOM 548 C CA . VAL A 1 72 ? -2.402 4.263 4.423 1.00 82.00 72 VAL A CA 1
ATOM 549 C C . VAL A 1 72 ? -3.068 2.963 4.853 1.00 82.00 72 VAL A C 1
ATOM 551 O O . VAL A 1 72 ? -2.384 2.004 5.206 1.00 82.00 72 VAL A O 1
ATOM 554 N N . ALA A 1 73 ? -4.398 2.916 4.804 1.00 80.75 73 ALA A N 1
ATOM 555 C CA . ALA A 1 73 ? -5.170 1.706 5.074 1.00 80.75 73 ALA A CA 1
ATOM 556 C C . ALA A 1 73 ? -6.401 1.630 4.174 1.00 80.75 73 ALA A C 1
ATOM 558 O O . ALA A 1 73 ? -7.110 2.619 4.004 1.00 80.75 73 ALA A O 1
ATOM 559 N N . PHE A 1 74 ? -6.681 0.445 3.638 1.00 80.31 74 PHE A N 1
ATOM 560 C CA . PHE A 1 74 ? -7.954 0.156 2.984 1.00 80.31 74 PHE A CA 1
ATOM 561 C C . PHE A 1 74 ? -8.967 -0.343 4.009 1.00 80.31 74 PHE A C 1
ATOM 563 O O . PHE A 1 74 ? -8.609 -1.046 4.958 1.00 80.31 74 PHE A O 1
ATOM 570 N N . SER A 1 75 ? -10.231 0.006 3.803 1.00 82.56 75 SER A N 1
ATOM 571 C CA . SER A 1 75 ? -11.331 -0.612 4.528 1.00 82.56 75 SER A CA 1
ATOM 572 C C . SER A 1 75 ? -11.441 -2.093 4.124 1.00 82.56 75 SER A C 1
ATOM 574 O O . SER A 1 75 ? -11.232 -2.408 2.949 1.00 82.56 75 SER A O 1
ATOM 576 N N . PRO A 1 76 ? -11.729 -3.022 5.051 1.00 76.81 76 PRO A N 1
ATOM 577 C CA . PRO A 1 76 ? -11.989 -4.429 4.740 1.00 76.81 76 PRO A CA 1
ATOM 578 C C . PRO A 1 76 ? -12.924 -4.684 3.549 1.00 76.81 76 PRO A C 1
ATOM 580 O O . PRO A 1 76 ? -12.654 -5.574 2.744 1.00 76.81 76 PRO A O 1
ATOM 583 N N . ASN A 1 77 ? -13.993 -3.897 3.389 1.00 80.62 77 ASN A N 1
ATOM 584 C CA . ASN A 1 77 ? -14.886 -4.004 2.225 1.00 80.62 77 ASN A CA 1
ATOM 585 C C . ASN A 1 77 ? -14.323 -3.411 0.917 1.00 80.62 77 ASN A C 1
ATOM 587 O O . ASN A 1 77 ? -14.982 -3.486 -0.118 1.00 80.62 77 ASN A O 1
ATOM 591 N N . GLY A 1 78 ? -13.146 -2.786 0.959 1.00 81.81 78 GLY A N 1
ATOM 592 C CA . GLY A 1 78 ? -12.460 -2.192 -0.185 1.00 81.81 78 GLY A CA 1
ATOM 593 C C . GLY A 1 78 ? -13.063 -0.890 -0.715 1.00 81.81 78 GLY A C 1
ATOM 594 O O . GLY A 1 78 ? -12.566 -0.379 -1.714 1.00 81.81 78 GLY A O 1
ATOM 595 N N . ASN A 1 79 ? -14.102 -0.334 -0.086 1.00 85.81 79 ASN A N 1
ATOM 596 C CA . ASN A 1 79 ? -14.797 0.867 -0.569 1.00 85.81 79 ASN A CA 1
ATOM 597 C C . ASN A 1 79 ? -14.106 2.178 -0.177 1.00 85.81 79 ASN A C 1
ATOM 599 O O . ASN A 1 79 ? -14.335 3.207 -0.820 1.00 85.81 79 ASN A O 1
ATOM 603 N N . PHE A 1 80 ? -13.278 2.161 0.868 1.00 84.62 80 PHE A N 1
ATOM 604 C CA . PHE A 1 80 ? -12.624 3.349 1.402 1.00 84.62 80 PHE A CA 1
ATOM 605 C C . PHE A 1 80 ? -11.113 3.158 1.542 1.00 84.62 80 PHE A C 1
ATOM 607 O O . PHE A 1 80 ? -10.621 2.079 1.869 1.00 84.62 80 PHE A O 1
ATOM 614 N N . LEU A 1 81 ? -10.383 4.244 1.314 1.00 84.31 81 LEU A N 1
ATOM 615 C CA . LEU A 1 81 ? -8.956 4.380 1.566 1.00 84.31 81 LEU A CA 1
ATOM 616 C C . LEU A 1 81 ? -8.767 5.515 2.572 1.00 84.31 81 LEU A C 1
ATOM 618 O O . LEU A 1 81 ? -9.236 6.626 2.338 1.00 84.31 81 LEU A O 1
ATOM 622 N N . ALA A 1 82 ? -8.087 5.239 3.678 1.00 83.12 82 ALA A N 1
ATOM 623 C CA . ALA A 1 82 ? -7.644 6.244 4.633 1.00 83.12 82 ALA A CA 1
ATOM 624 C C . ALA A 1 82 ? -6.167 6.561 4.399 1.00 83.12 82 ALA A C 1
ATOM 626 O O . ALA A 1 82 ? -5.352 5.651 4.252 1.00 83.12 82 ALA A O 1
ATOM 627 N N . VAL A 1 83 ? -5.832 7.848 4.406 1.00 82.06 83 VAL A N 1
ATOM 628 C CA . VAL A 1 83 ? -4.477 8.375 4.242 1.00 82.06 83 VAL A CA 1
ATOM 629 C C . VAL A 1 83 ? -4.189 9.350 5.378 1.00 82.06 83 VAL A C 1
ATOM 631 O O . VAL A 1 83 ? -4.844 10.384 5.504 1.00 82.06 83 VAL A O 1
ATOM 634 N N . GLY A 1 84 ? -3.211 9.017 6.213 1.00 81.12 84 GLY A N 1
ATOM 635 C CA . GLY A 1 84 ? -2.661 9.881 7.247 1.00 81.12 84 GLY A CA 1
ATOM 636 C C . GLY A 1 84 ? -1.582 10.798 6.676 1.00 81.12 84 GLY A C 1
ATOM 637 O O . GLY A 1 84 ? -0.623 10.329 6.060 1.00 81.12 84 GLY A O 1
ATOM 638 N N . ASN A 1 85 ? -1.745 12.102 6.886 1.00 76.88 85 ASN A N 1
ATOM 639 C CA . ASN A 1 85 ? -0.838 13.132 6.392 1.00 76.88 85 ASN A CA 1
ATOM 640 C C . ASN A 1 85 ? 0.149 13.601 7.482 1.00 76.88 85 ASN A C 1
ATOM 642 O O . ASN A 1 85 ? -0.042 13.356 8.679 1.00 76.88 85 ASN A O 1
ATOM 646 N N . MET A 1 86 ? 1.195 14.321 7.071 1.00 75.25 86 MET A N 1
ATOM 647 C CA . MET A 1 86 ? 2.154 14.956 7.983 1.00 75.25 86 MET A CA 1
ATOM 648 C C . MET A 1 86 ? 1.524 16.090 8.800 1.00 75.25 86 MET A C 1
ATOM 650 O O . MET A 1 86 ? 1.936 16.326 9.930 1.00 75.25 86 MET A O 1
ATOM 654 N N . ASP A 1 87 ? 0.465 16.712 8.277 1.00 74.38 87 ASP A N 1
ATOM 655 C CA . ASP A 1 87 ? -0.264 17.805 8.937 1.00 74.38 87 ASP A CA 1
ATOM 656 C C . ASP A 1 87 ? -1.239 17.322 10.034 1.00 74.38 87 ASP A C 1
ATOM 658 O O . ASP A 1 87 ? -2.121 18.067 10.454 1.00 74.38 87 ASP A O 1
ATOM 662 N N . GLY A 1 88 ? -1.166 16.047 10.440 1.00 76.81 88 GLY A N 1
ATOM 663 C CA . GLY A 1 88 ? -2.053 15.443 11.449 1.00 76.81 88 GLY A CA 1
ATOM 664 C C . GLY A 1 88 ? -3.495 15.207 10.993 1.00 76.81 88 GLY A C 1
ATOM 665 O O . GLY A 1 88 ? -4.339 14.743 11.760 1.00 76.81 88 GLY A O 1
ATOM 666 N N . LYS A 1 89 ? -3.788 15.475 9.720 1.00 84.00 89 LYS A N 1
ATOM 667 C CA . LYS A 1 89 ? -5.088 15.183 9.114 1.00 84.00 89 LYS A CA 1
ATOM 668 C C . LYS A 1 89 ? -5.114 13.776 8.544 1.00 84.00 89 LYS A C 1
ATOM 670 O O . LYS A 1 89 ? -4.129 13.310 7.968 1.00 84.00 89 LYS A O 1
ATOM 675 N N . ILE A 1 90 ? -6.269 13.132 8.646 1.00 88.50 90 ILE A N 1
ATOM 676 C CA . ILE A 1 90 ? -6.530 11.855 7.984 1.00 88.50 90 ILE A CA 1
ATOM 677 C C . ILE A 1 90 ? -7.612 12.084 6.950 1.00 88.50 90 ILE A C 1
ATOM 679 O O . ILE A 1 90 ? -8.709 12.530 7.274 1.00 88.50 90 ILE A O 1
ATOM 683 N N . ARG A 1 91 ? -7.304 11.777 5.699 1.00 86.56 91 ARG A N 1
ATOM 684 C CA . ARG A 1 91 ? -8.234 11.893 4.584 1.00 86.56 91 ARG A CA 1
ATOM 685 C C . ARG A 1 91 ? -8.751 10.509 4.235 1.00 86.56 91 ARG A C 1
ATOM 687 O O . ARG A 1 91 ? -7.968 9.594 4.007 1.00 86.56 91 ARG A O 1
ATOM 694 N N . VAL A 1 92 ? -10.066 10.366 4.208 1.00 88.00 92 VAL A N 1
ATOM 695 C CA . VAL A 1 92 ? -10.764 9.162 3.773 1.00 88.00 92 VAL A CA 1
ATOM 696 C C . VAL A 1 92 ? -11.396 9.454 2.425 1.00 88.00 92 VAL A C 1
ATOM 698 O O . VAL A 1 92 ? -12.163 10.409 2.278 1.00 88.00 92 VAL A O 1
ATOM 701 N N . CYS A 1 93 ? -11.091 8.626 1.441 1.00 87.38 93 CYS A N 1
ATOM 702 C CA . CYS A 1 93 ? -11.603 8.740 0.084 1.00 87.38 93 CYS A CA 1
ATOM 703 C C . CYS A 1 93 ? -12.250 7.431 -0.363 1.00 87.38 93 CYS A C 1
ATOM 705 O O . CYS A 1 93 ? -11.896 6.345 0.100 1.00 87.38 93 CYS A O 1
ATOM 707 N N . ARG A 1 94 ? -13.232 7.540 -1.260 1.00 87.56 94 ARG A N 1
ATOM 708 C CA . ARG A 1 94 ? -13.845 6.374 -1.904 1.00 87.56 94 ARG A CA 1
ATOM 709 C C . ARG A 1 94 ? -12.865 5.784 -2.906 1.00 87.56 94 ARG A C 1
ATOM 711 O O . ARG A 1 94 ? -12.311 6.512 -3.718 1.00 87.56 94 ARG A O 1
ATOM 718 N N . THR A 1 95 ? -12.668 4.474 -2.886 1.00 80.88 95 THR A N 1
ATOM 719 C CA . THR A 1 95 ? -11.713 3.797 -3.783 1.00 80.88 95 THR A CA 1
ATOM 720 C C . THR A 1 95 ? -12.174 3.771 -5.237 1.00 80.88 95 THR A C 1
ATOM 722 O O . THR A 1 95 ? -11.348 3.684 -6.137 1.00 80.88 95 THR A O 1
ATOM 725 N N . GLN A 1 96 ? -13.484 3.875 -5.476 1.00 81.06 96 GLN A N 1
ATOM 726 C CA . GLN A 1 96 ? -14.062 3.801 -6.817 1.00 81.06 96 GLN A CA 1
ATOM 727 C C . GLN A 1 96 ? -13.703 5.009 -7.694 1.00 81.06 96 GLN A C 1
ATOM 729 O O . GLN A 1 96 ? -13.537 4.867 -8.903 1.00 81.06 96 GLN A O 1
ATOM 734 N N . ASP A 1 97 ? -13.612 6.197 -7.098 1.00 82.44 97 ASP A N 1
ATOM 735 C CA . ASP A 1 97 ? -13.393 7.464 -7.804 1.00 82.44 97 ASP A CA 1
ATOM 736 C C . ASP A 1 97 ? -12.302 8.339 -7.164 1.00 82.44 97 ASP A C 1
ATOM 738 O O . ASP A 1 97 ? -12.064 9.457 -7.623 1.00 82.44 97 ASP A O 1
ATOM 742 N N . TYR A 1 98 ? -11.651 7.843 -6.105 1.00 78.62 98 TYR A N 1
ATOM 743 C CA . TYR A 1 98 ? -10.667 8.548 -5.276 1.00 78.62 98 TYR A CA 1
ATOM 744 C C . TYR A 1 98 ? -11.151 9.911 -4.771 1.00 78.62 98 TYR A C 1
ATOM 746 O O . TYR A 1 98 ? -10.344 10.789 -4.453 1.00 78.62 98 TYR A O 1
ATOM 754 N N . ARG A 1 99 ? -12.473 10.100 -4.672 1.00 78.06 99 ARG A N 1
ATOM 755 C CA . ARG A 1 99 ? -13.052 11.344 -4.167 1.00 78.06 99 ARG A CA 1
ATOM 756 C C . ARG A 1 99 ? -13.089 11.358 -2.658 1.00 78.06 99 ARG A C 1
ATOM 758 O O . ARG A 1 99 ? -13.351 10.346 -2.006 1.00 78.06 99 ARG A O 1
ATOM 765 N N . ASP A 1 100 ? -12.913 12.558 -2.129 1.00 84.00 100 ASP A N 1
ATOM 766 C CA . ASP A 1 100 ? -12.919 12.798 -0.697 1.00 84.00 100 ASP A CA 1
ATOM 767 C C . ASP A 1 100 ? -14.291 12.511 -0.131 1.00 84.00 100 ASP A C 1
ATOM 769 O O . ASP A 1 100 ? -15.313 13.002 -0.614 1.00 84.00 100 ASP A O 1
ATOM 773 N N . PHE A 1 101 ? -14.286 11.656 0.878 1.00 89.12 101 PHE A N 1
ATOM 774 C CA . PHE A 1 101 ? -15.469 11.277 1.616 1.00 89.12 101 PHE A CA 1
ATOM 775 C C . PHE A 1 101 ? -15.492 11.984 2.966 1.00 89.12 101 PHE A C 1
ATOM 777 O O . PHE A 1 101 ? -16.510 12.559 3.344 1.00 89.12 101 PHE A O 1
ATOM 784 N N . LEU A 1 102 ? -14.364 11.968 3.678 1.00 88.94 102 LEU A N 1
ATOM 785 C CA . LEU A 1 102 ? -14.249 12.554 5.005 1.00 88.94 102 LEU A CA 1
ATOM 786 C C . LEU A 1 102 ? -12.814 13.007 5.271 1.00 88.94 102 LEU A C 1
ATOM 788 O O . LEU A 1 102 ? -11.866 12.332 4.882 1.00 88.94 102 LEU A O 1
ATOM 792 N N . THR A 1 103 ? -12.663 14.107 6.001 1.00 88.25 103 THR A N 1
ATOM 793 C CA . THR A 1 103 ?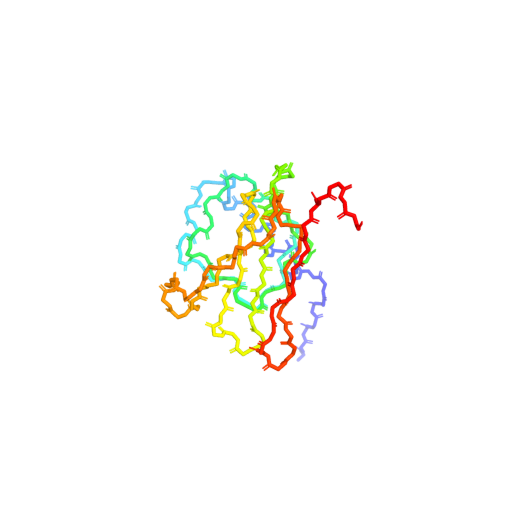 -11.384 14.505 6.593 1.00 88.25 103 THR A CA 1
ATOM 794 C C . THR A 1 103 ? -11.540 14.496 8.104 1.00 88.25 103 THR A C 1
ATOM 796 O O . THR A 1 103 ? -12.386 15.204 8.646 1.00 88.25 103 THR A O 1
ATOM 799 N N . CYS A 1 104 ? -10.736 13.683 8.781 1.00 85.00 104 CYS A N 1
ATOM 800 C CA . CYS A 1 104 ? -10.674 13.630 10.231 1.00 85.00 104 CYS A CA 1
ATOM 801 C C . CYS A 1 104 ? -9.551 14.549 10.710 1.00 85.00 104 CYS A C 1
ATOM 803 O O . CYS A 1 104 ? -8.383 14.369 10.350 1.00 85.00 104 CYS A O 1
ATOM 805 N N . GLU A 1 105 ? -9.918 15.521 11.536 1.00 86.44 105 GLU A N 1
ATOM 806 C CA . GLU A 1 105 ? -9.005 16.468 12.166 1.00 86.44 105 GLU A CA 1
ATOM 807 C C . GLU A 1 105 ? -9.045 16.225 13.676 1.00 86.44 105 GLU A C 1
ATOM 809 O O . GLU A 1 105 ? -10.121 16.120 14.263 1.00 86.44 105 GLU A O 1
ATOM 814 N N . GLY A 1 106 ? -7.882 16.070 14.305 1.00 76.31 106 GLY A N 1
ATOM 815 C CA . GLY A 1 106 ? -7.814 15.761 15.736 1.00 76.31 106 GLY A CA 1
ATOM 816 C C . GLY A 1 106 ? -6.400 15.516 16.245 1.00 76.31 106 GLY A C 1
ATOM 817 O O . GLY A 1 106 ? -6.098 15.845 17.387 1.00 76.31 106 GLY A O 1
ATOM 818 N N . HIS A 1 107 ? -5.508 15.016 15.387 1.00 81.25 107 HIS A N 1
ATOM 819 C CA . HIS A 1 107 ? -4.089 14.924 15.713 1.00 81.25 107 HIS A CA 1
ATOM 820 C C . HIS A 1 107 ? -3.379 16.239 15.400 1.00 81.25 107 HIS A C 1
ATOM 822 O O . HIS A 1 107 ? -3.615 16.854 14.364 1.00 81.25 107 HIS A O 1
ATOM 828 N N . THR A 1 108 ? -2.489 16.661 16.295 1.00 79.00 108 THR A N 1
ATOM 829 C CA . THR A 1 108 ? -1.684 17.888 16.155 1.00 79.00 108 THR A CA 1
ATOM 830 C C . THR A 1 108 ? -0.313 17.642 15.521 1.00 79.00 108 THR A C 1
ATOM 832 O O . THR A 1 108 ? 0.456 18.579 15.328 1.00 79.00 108 THR A O 1
ATOM 835 N N . SER A 1 109 ? 0.003 16.384 15.211 1.00 76.62 109 SER A N 1
ATOM 836 C CA . SER A 1 109 ? 1.284 15.931 14.667 1.00 76.62 109 SER A CA 1
ATOM 837 C C . SER A 1 109 ? 1.065 14.842 13.612 1.00 76.62 109 SER A C 1
ATOM 839 O O . SER A 1 109 ? -0.042 14.308 13.482 1.00 76.62 109 SER A O 1
ATOM 841 N N . TRP A 1 110 ? 2.113 14.483 12.870 1.00 76.12 110 TRP A N 1
ATOM 842 C CA . TRP A 1 110 ? 2.060 13.510 11.777 1.00 76.12 110 TRP A CA 1
ATOM 843 C C . TRP A 1 110 ? 1.445 12.161 12.186 1.00 76.12 110 TRP A C 1
ATOM 845 O O . TRP A 1 110 ? 1.647 11.649 13.292 1.00 76.12 110 TRP A O 1
ATOM 855 N N . ILE A 1 111 ? 0.667 11.576 11.279 1.00 79.75 111 ILE A N 1
ATOM 856 C CA . ILE A 1 111 ? -0.004 10.301 11.527 1.00 79.75 111 ILE A CA 1
ATOM 857 C C . ILE A 1 111 ? 0.975 9.152 11.298 1.00 79.75 111 ILE A C 1
ATOM 859 O O . ILE A 1 111 ? 1.396 8.901 10.172 1.00 79.75 111 ILE A O 1
ATOM 863 N N . GLY A 1 112 ? 1.311 8.430 12.365 1.00 75.38 112 GLY A N 1
ATOM 864 C CA . GLY A 1 112 ? 2.191 7.266 12.303 1.00 75.38 112 GLY A CA 1
ATOM 865 C C . GLY A 1 112 ? 1.484 5.986 11.862 1.00 75.38 112 GLY A C 1
ATOM 866 O O . GLY A 1 112 ? 2.114 5.112 11.272 1.00 75.38 112 GLY A O 1
ATOM 867 N N . SER A 1 113 ? 0.182 5.857 12.140 1.00 80.38 113 SER A N 1
ATOM 868 C CA . SER A 1 113 ? -0.599 4.671 11.7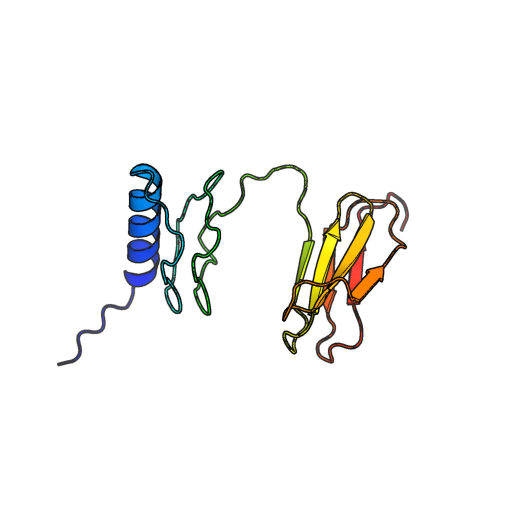74 1.00 80.38 113 SER A CA 1
ATOM 869 C C . SER A 1 113 ? -2.090 4.977 11.619 1.00 80.38 113 SER A C 1
ATOM 871 O O . SER A 1 113 ? -2.640 5.762 12.395 1.00 80.38 113 SER A O 1
ATOM 873 N N . VAL A 1 114 ? -2.748 4.327 10.656 1.00 82.44 114 VAL A N 1
ATOM 874 C CA . VAL A 1 114 ? -4.209 4.275 10.496 1.00 82.44 114 VAL A CA 1
ATOM 875 C C . VAL A 1 114 ? -4.665 2.830 10.287 1.00 82.44 114 VAL A C 1
ATOM 877 O O . VAL A 1 114 ? -3.983 2.056 9.620 1.00 82.44 114 VAL A O 1
ATOM 880 N N . ALA A 1 115 ? -5.817 2.454 10.844 1.00 85.88 115 ALA A N 1
ATOM 881 C CA . ALA A 1 115 ? -6.389 1.116 10.679 1.00 85.88 115 ALA A CA 1
ATOM 882 C C . ALA A 1 115 ? -7.920 1.141 10.747 1.00 85.88 115 ALA A C 1
ATOM 884 O O . ALA A 1 115 ? -8.496 1.705 11.679 1.00 85.88 115 ALA A O 1
ATOM 885 N N . PHE A 1 116 ? -8.582 0.506 9.781 1.00 83.38 116 PHE A N 1
ATOM 886 C CA . PHE A 1 116 ? -10.026 0.282 9.830 1.00 83.38 116 PHE A CA 1
ATOM 887 C C . PHE A 1 116 ? -10.364 -0.891 10.751 1.00 83.38 116 PHE A C 1
ATOM 889 O O . PHE A 1 116 ? -9.620 -1.871 10.826 1.00 83.38 116 PHE A O 1
ATOM 896 N N . SER A 1 117 ? -11.504 -0.807 11.435 1.00 82.12 117 SER A N 1
ATOM 897 C CA . SER A 1 117 ? -12.060 -1.950 12.146 1.00 82.12 117 SER A CA 1
ATOM 898 C C . SER A 1 117 ? -12.548 -3.012 11.156 1.00 82.12 117 SER A C 1
ATOM 900 O O . SER A 1 117 ? -12.930 -2.664 10.036 1.00 82.12 117 SER A O 1
ATOM 902 N N . PRO A 1 118 ? -12.564 -4.301 11.542 1.00 78.75 118 PRO A N 1
ATOM 903 C CA . PRO A 1 118 ? -12.985 -5.390 10.658 1.00 78.75 118 PRO A CA 1
ATOM 904 C C . PRO A 1 118 ? -14.412 -5.226 10.127 1.00 78.75 118 PRO A C 1
ATOM 906 O O . PRO A 1 118 ? -14.715 -5.690 9.033 1.00 78.75 118 PRO A O 1
ATOM 909 N N . GLU A 1 119 ? -15.284 -4.562 10.892 1.00 84.75 119 GLU A N 1
ATOM 910 C CA . GLU A 1 119 ? -16.654 -4.250 10.478 1.00 84.75 119 GLU A CA 1
ATOM 911 C C . GLU A 1 119 ? -16.813 -2.949 9.662 1.00 84.75 119 GLU A C 1
ATOM 913 O O . GLU A 1 119 ? -17.947 -2.532 9.431 1.00 84.75 119 GLU A O 1
ATOM 918 N N . ASP A 1 120 ? -15.719 -2.299 9.237 1.00 80.00 120 ASP A N 1
ATOM 919 C CA . ASP A 1 120 ? -15.687 -1.050 8.445 1.00 80.00 120 ASP A CA 1
ATOM 920 C C . ASP A 1 120 ? -16.338 0.179 9.112 1.00 80.00 120 ASP A C 1
ATOM 922 O O . ASP A 1 120 ? -16.623 1.179 8.450 1.00 80.00 120 ASP A O 1
ATOM 926 N N . ARG A 1 121 ? -16.604 0.134 10.422 1.00 80.06 121 ARG A N 1
ATOM 927 C CA . ARG A 1 121 ? -17.341 1.207 11.124 1.00 80.06 121 ARG A CA 1
ATOM 928 C C . ARG A 1 121 ? -16.441 2.230 11.790 1.00 80.06 121 ARG A C 1
ATOM 930 O O . ARG A 1 121 ? -16.859 3.370 11.976 1.00 80.06 121 ARG A O 1
ATOM 937 N N . THR A 1 122 ? -15.234 1.822 12.160 1.00 86.06 122 THR A N 1
ATOM 938 C CA . THR A 1 122 ? -14.337 2.634 12.979 1.00 86.06 122 THR A CA 1
ATOM 939 C C . THR A 1 122 ? -12.983 2.748 12.298 1.00 86.06 122 THR A C 1
ATOM 941 O O . THR A 1 122 ? -12.466 1.766 11.776 1.00 86.06 122 THR A O 1
ATOM 944 N N . LEU A 1 123 ? -12.393 3.941 12.325 1.00 86.25 123 LEU A N 1
ATOM 945 C CA . LEU A 1 123 ? -11.022 4.185 11.887 1.00 86.25 123 LEU A CA 1
ATOM 946 C C . LEU A 1 123 ? -10.187 4.570 13.110 1.00 86.25 123 LEU A C 1
ATOM 948 O O . LEU A 1 123 ? -10.397 5.628 13.703 1.00 86.25 123 LEU A O 1
ATOM 952 N N . ALA A 1 124 ? -9.254 3.706 13.495 1.00 86.38 124 ALA A N 1
ATOM 953 C CA . ALA A 1 124 ? -8.266 3.998 14.522 1.00 86.38 124 ALA A CA 1
ATOM 954 C C . ALA A 1 124 ? -7.077 4.730 13.897 1.00 86.38 124 ALA A C 1
ATOM 956 O O . ALA A 1 124 ? -6.678 4.449 12.765 1.00 86.38 124 ALA A O 1
ATOM 957 N N . SER A 1 125 ? -6.498 5.668 14.641 1.00 83.12 125 SER A N 1
ATOM 958 C CA . SER A 1 125 ? -5.319 6.400 14.193 1.00 83.12 125 SER A CA 1
ATOM 959 C C . SER A 1 125 ? -4.402 6.767 15.345 1.00 83.12 125 SER A C 1
ATOM 961 O O . SER A 1 125 ? -4.861 7.041 16.453 1.00 83.12 125 SER A O 1
ATOM 963 N N . ALA A 1 126 ? -3.104 6.774 15.064 1.00 82.69 126 ALA A N 1
ATOM 964 C CA . ALA A 1 126 ? -2.060 7.124 16.011 1.00 82.69 126 ALA A CA 1
ATOM 965 C C . ALA A 1 126 ? -1.158 8.207 15.416 1.00 82.69 126 ALA A C 1
ATOM 967 O O . ALA A 1 126 ? -0.753 8.125 14.254 1.00 82.69 126 ALA A O 1
ATOM 968 N N . SER A 1 127 ? -0.827 9.202 16.232 1.00 80.19 127 SER A N 1
ATOM 969 C CA . SER A 1 127 ? 0.074 10.303 15.900 1.00 80.19 127 SER A CA 1
ATOM 970 C C . SER A 1 127 ? 1.201 10.371 16.922 1.00 80.19 127 SER A C 1
ATOM 972 O O . SER A 1 127 ? 1.029 9.977 18.076 1.00 80.19 127 SER A O 1
ATOM 974 N N . PHE A 1 128 ? 2.362 10.873 16.511 1.00 69.06 128 PHE A N 1
ATOM 975 C CA . PHE A 1 128 ? 3.461 11.124 17.438 1.00 69.06 128 PHE A CA 1
A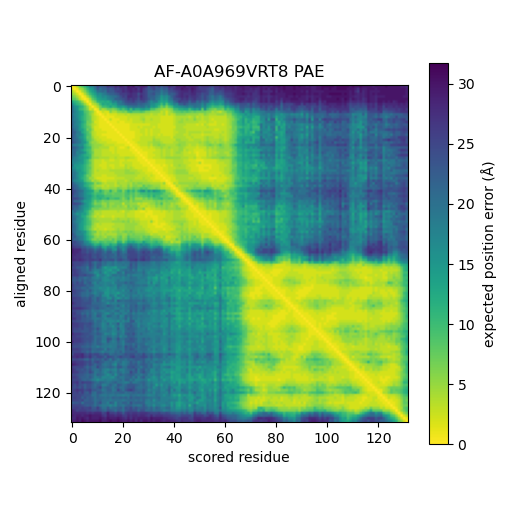TOM 976 C C . PHE A 1 128 ? 3.285 12.506 18.085 1.00 69.06 128 PHE A C 1
ATOM 978 O O . PHE A 1 128 ? 3.832 13.500 17.604 1.00 69.06 128 PHE A O 1
ATOM 985 N N . GLY A 1 129 ? 2.498 12.586 19.157 1.00 64.81 129 GLY A N 1
ATOM 986 C CA . GLY A 1 129 ? 2.399 13.776 20.010 1.00 64.81 129 GLY A CA 1
ATOM 987 C C . GLY A 1 129 ? 3.249 13.644 21.287 1.00 64.81 129 GLY A C 1
ATOM 988 O O . GLY A 1 129 ? 3.425 12.529 21.771 1.00 64.81 129 GLY A O 1
ATOM 989 N N . PRO A 1 130 ? 3.761 14.747 21.875 1.00 54.03 130 PRO A N 1
ATOM 990 C CA . PRO A 1 130 ? 4.538 14.718 23.123 1.00 54.03 130 PRO A CA 1
ATOM 991 C C . PRO A 1 130 ? 3.709 14.491 24.404 1.00 54.03 130 PRO A C 1
ATOM 993 O O . PRO A 1 130 ? 4.267 14.537 25.498 1.00 54.03 130 PRO A O 1
ATOM 996 N N . HIS A 1 131 ? 2.401 14.245 24.306 1.00 48.62 131 HIS A N 1
ATOM 997 C CA . HIS A 1 131 ? 1.525 14.072 25.464 1.00 48.62 131 HIS A CA 1
ATOM 998 C C . HIS A 1 131 ? 0.651 12.826 25.289 1.00 48.62 131 HIS A C 1
ATOM 1000 O O . HIS A 1 131 ? -0.238 12.810 24.438 1.00 48.62 131 HIS A O 1
ATOM 1006 N N . CYS A 1 132 ? 0.958 11.797 26.084 1.00 43.19 132 CYS A N 1
ATOM 1007 C CA . CYS A 1 132 ? 0.021 10.737 26.455 1.00 43.19 132 CYS A CA 1
ATOM 1008 C C . CYS A 1 132 ? -0.929 11.244 27.542 1.00 43.19 132 CYS A C 1
ATOM 1010 O O . CYS A 1 132 ? -0.456 12.029 28.400 1.00 43.19 132 CYS A O 1
#

Secondary structure (DSSP, 8-state):
------SSHHHHHHHHHHHHHHTT---TT-B-TT-B--S-B-TT---TT-B-TT-B-TT-B-----S---EEEE-TTSSEEEEE-TTS-EEEEETTT--EEEEE---SS-EEEEEE-TTSS-EEEEE--S--

Solvent-accessible surface area (backbone atoms only — not comparable to full-atom values): 7660 Å² total; per-residue (Å²): 137,85,84,82,76,92,78,55,62,29,49,53,49,9,52,50,51,43,50,39,54,75,69,66,53,83,46,60,73,42,78,48,51,68,33,39,32,23,66,29,74,44,62,96,56,81,63,66,64,43,40,55,56,82,35,46,49,91,60,35,45,71,66,67,93,62,98,65,71,62,18,66,31,62,28,74,86,57,55,34,35,40,39,24,32,70,81,12,37,33,42,30,21,32,58,90,76,67,42,81,71,47,73,50,78,82,46,92,26,35,21,70,41,49,42,51,36,86,84,61,80,47,75,50,74,42,52,71,61,100,71,132

Nearest PDB structures (foldseek):
  6e29-assembly1_A  TM=9.153E-01  e=3.809E-05  Thermothelomyces thermophilus
  6zx9-assembly1_B  TM=8.282E-01  e=8.069E-05  Homo sapiens
  7okq-assembly1_B  TM=8.264E-01  e=2.062E-04  Homo sapiens
  9bhr-assembly2_B  TM=8.245E-01  e=2.649E-04  Homo sapiens
  9d4e-assembly2_B  TM=8.277E-01  e=3.402E-04  Homo sapiens

Sequence (132 aa):
MRSQFPHAAGYAAGNLINLLIQLKIDLNGYDFSYLSIWQVYSIGTNLHGVNFANSDLSKSVFTSNSNGAMSVAFSPNGNFLAVGNMDGKIRVCRTQDYRDFLTCEGHTSWIGSVAFSPEDRTLASASFGPHC

Foldseek 3Di:
DDDDPDPCQQDVQQVVQQVCVVVVHDQACAEPEPTNHAAHDQEPHDCPNYHHHNYNHPHYDNYDPPPWDWAWDAQLVRQWIWTWGQCRKIFIAGNVVRHTDDIDHDGRGTWPYWDADNVRPDIDTDGDDPDD

pLDDT: mean 73.65, std 13.58, range [32.47, 89.12]

Radius of gyration: 18.14 Å; Cα contacts (8 Å, |Δi|>4): 259; chains: 1; bounding box: 35×53×47 Å

Mean predicted aligned error: 13.17 Å